Protein AF-A0A2V3I970-F1 (afdb_monomer_lite)

Foldseek 3Di:
DAFPVRDQQDQDDDPDPCVVCPCCVPCVPVPPVSSVRDPDDDDDDDPCSPVVSVVVQVVCCVVPVDGRNNHVVPPPPD

Structure (mmCIF, N/CA/C/O backbone):
data_AF-A0A2V3I970-F1
#
_entry.id   AF-A0A2V3I970-F1
#
loop_
_atom_site.group_PDB
_atom_site.id
_atom_site.type_symbol
_atom_site.label_atom_id
_atom_site.label_alt_id
_atom_site.label_comp_id
_atom_site.label_asym_id
_atom_site.label_entity_id
_atom_site.label_seq_id
_atom_site.pdbx_PDB_ins_code
_atom_site.Cartn_x
_atom_site.Cartn_y
_atom_site.Cartn_z
_atom_site.occupancy
_atom_site.B_iso_or_equiv
_atom_site.auth_seq_id
_atom_site.auth_comp_id
_atom_site.auth_asym_id
_atom_site.auth_atom_id
_atom_site.pdbx_PDB_model_num
ATOM 1 N N . PHE A 1 1 ? -2.567 0.853 -0.119 1.00 92.56 1 PHE A N 1
ATOM 2 C CA . PHE A 1 1 ? -1.759 0.286 -1.219 1.00 92.56 1 PHE A CA 1
ATOM 3 C C . PHE A 1 1 ? -2.065 -1.186 -1.274 1.00 92.56 1 PHE A C 1
ATOM 5 O O . PHE A 1 1 ? -2.137 -1.804 -0.212 1.00 92.56 1 PHE A O 1
ATOM 12 N N . TYR A 1 2 ? -2.264 -1.711 -2.474 1.00 95.56 2 TYR A N 1
ATOM 13 C CA . TYR A 1 2 ? -2.720 -3.074 -2.682 1.00 95.56 2 TYR A CA 1
ATOM 14 C C . TYR A 1 2 ? -1.754 -3.841 -3.576 1.00 95.56 2 TYR A C 1
ATOM 16 O O . TYR A 1 2 ? -1.126 -3.260 -4.470 1.00 95.56 2 TYR A O 1
ATOM 24 N N . ASP A 1 3 ? -1.650 -5.142 -3.328 1.00 95.38 3 ASP A N 1
ATOM 25 C CA . ASP A 1 3 ? -0.945 -6.061 -4.211 1.00 95.38 3 ASP A CA 1
ATOM 26 C C . ASP A 1 3 ? -1.844 -6.583 -5.345 1.00 95.38 3 ASP A C 1
ATOM 28 O O . ASP A 1 3 ? -3.017 -6.219 -5.479 1.00 95.38 3 ASP A O 1
ATOM 32 N N . LYS A 1 4 ? -1.288 -7.465 -6.182 1.00 95.94 4 LYS A N 1
ATOM 33 C CA . LYS A 1 4 ? -2.008 -8.110 -7.292 1.00 95.94 4 LYS A CA 1
ATOM 34 C C . LYS A 1 4 ? -3.232 -8.928 -6.864 1.00 95.94 4 LYS A C 1
ATOM 36 O O . LYS A 1 4 ? -4.114 -9.153 -7.688 1.00 95.94 4 LYS A O 1
ATOM 41 N N . ASN A 1 5 ? -3.292 -9.360 -5.605 1.00 96.06 5 ASN A N 1
ATOM 42 C CA . ASN A 1 5 ? -4.415 -10.103 -5.039 1.00 96.06 5 ASN A CA 1
ATOM 43 C C . ASN A 1 5 ? -5.478 -9.171 -4.440 1.00 96.06 5 ASN A C 1
ATOM 45 O O . ASN A 1 5 ? -6.480 -9.652 -3.918 1.00 96.06 5 ASN A O 1
ATOM 49 N N . LYS A 1 6 ? -5.288 -7.847 -4.548 1.00 94.50 6 LYS A N 1
ATOM 50 C CA . LYS A 1 6 ? -6.107 -6.806 -3.914 1.00 94.50 6 LYS A CA 1
ATOM 51 C C . LYS A 1 6 ? -6.028 -6.828 -2.384 1.00 94.50 6 LYS A C 1
ATOM 53 O O . LYS A 1 6 ? -6.902 -6.270 -1.727 1.00 94.50 6 LYS A O 1
ATOM 58 N N . GLU A 1 7 ? -4.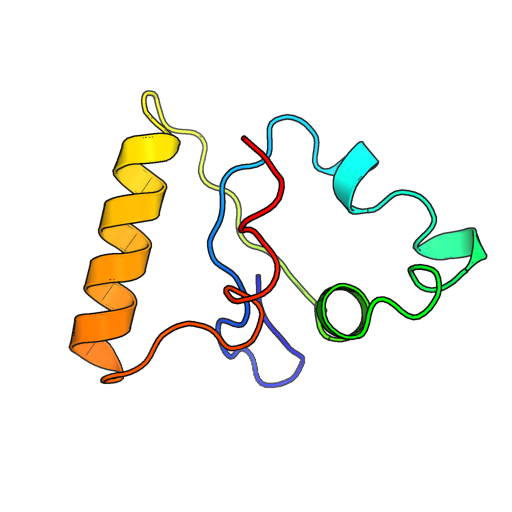980 -7.416 -1.810 1.00 95.62 7 GLU A N 1
ATOM 59 C CA . GLU A 1 7 ? -4.748 -7.358 -0.368 1.00 95.62 7 GLU A CA 1
ATOM 60 C C . GLU A 1 7 ? -4.088 -6.032 0.011 1.00 95.62 7 GLU A C 1
ATOM 62 O O . GLU A 1 7 ? -3.192 -5.546 -0.683 1.00 95.62 7 GLU A O 1
ATOM 67 N N . VAL A 1 8 ? -4.510 -5.437 1.131 1.00 96.00 8 VAL A N 1
ATOM 68 C CA . VAL A 1 8 ? -3.864 -4.233 1.667 1.00 96.00 8 VAL A CA 1
ATOM 69 C C . VAL A 1 8 ? -2.466 -4.603 2.162 1.00 96.00 8 VAL A C 1
ATOM 71 O O . VAL A 1 8 ? -2.302 -5.336 3.136 1.00 96.00 8 VAL A O 1
ATOM 74 N N . ILE A 1 9 ? -1.441 -4.048 1.517 1.00 94.62 9 ILE A N 1
ATOM 75 C CA . ILE A 1 9 ? -0.037 -4.277 1.886 1.00 94.62 9 ILE A CA 1
ATOM 76 C C . ILE A 1 9 ? 0.585 -3.097 2.629 1.00 94.62 9 ILE A C 1
ATOM 78 O O . ILE A 1 9 ? 1.521 -3.299 3.396 1.00 94.62 9 ILE A O 1
ATOM 82 N N . PHE A 1 10 ? 0.062 -1.880 2.455 1.00 93.81 10 PHE A N 1
ATOM 83 C CA . PHE A 1 10 ? 0.544 -0.688 3.155 1.00 93.81 10 PHE A CA 1
ATOM 84 C C . PHE A 1 10 ? -0.567 0.358 3.325 1.00 93.81 10 PHE A C 1
ATOM 86 O O . PHE A 1 10 ? -1.295 0.665 2.371 1.00 93.81 10 PHE A O 1
ATOM 93 N N . ILE A 1 11 ? -0.650 0.926 4.530 1.00 93.38 11 ILE A N 1
ATOM 94 C CA . ILE A 1 11 ? -1.504 2.059 4.906 1.00 93.38 11 ILE A CA 1
ATOM 95 C C . ILE A 1 11 ? -0.566 3.156 5.403 1.00 93.38 11 ILE A C 1
ATOM 97 O O . ILE A 1 11 ? 0.232 2.920 6.307 1.00 93.38 11 ILE A O 1
ATOM 101 N N . GLY A 1 12 ? -0.640 4.341 4.808 1.00 89.44 12 GLY A N 1
ATOM 102 C CA . GLY A 1 12 ? 0.211 5.455 5.202 1.00 89.44 12 GLY A CA 1
ATOM 103 C C . GLY A 1 12 ? -0.211 6.758 4.553 1.00 89.44 12 GLY A C 1
ATOM 104 O O . GLY A 1 12 ? -0.920 6.761 3.543 1.00 89.44 12 GLY A O 1
ATOM 105 N N . GLU A 1 13 ? 0.247 7.860 5.131 1.00 86.44 13 GLU A N 1
ATOM 106 C CA . GLU A 1 13 ? 0.124 9.174 4.518 1.00 86.44 13 GLU A CA 1
ATOM 107 C C . GLU A 1 13 ? 1.231 9.413 3.483 1.00 86.44 13 GLU A C 1
ATOM 109 O O . GLU A 1 13 ? 2.294 8.790 3.491 1.00 86.44 13 GLU A O 1
ATOM 114 N N . SER A 1 14 ? 0.959 10.307 2.539 1.00 81.50 14 SER A N 1
ATOM 115 C CA . SER A 1 14 ? 1.949 10.774 1.578 1.00 81.50 14 SER A CA 1
ATOM 116 C C . SER A 1 14 ? 1.588 12.187 1.154 1.00 81.50 14 SER A C 1
ATOM 118 O O . SER A 1 14 ? 0.482 12.436 0.668 1.00 81.50 14 SER A O 1
ATOM 120 N N . GLN A 1 15 ? 2.530 13.110 1.333 1.00 79.12 15 GLN A N 1
ATOM 121 C CA . GLN A 1 15 ? 2.391 14.473 0.826 1.00 79.12 15 GLN A CA 1
ATOM 122 C C . GLN A 1 15 ? 2.601 14.516 -0.694 1.00 79.12 15 GLN A C 1
ATOM 124 O O . GLN A 1 15 ? 1.925 15.271 -1.391 1.00 79.12 15 GLN A O 1
ATOM 129 N N . ASN A 1 16 ? 3.470 13.643 -1.221 1.00 82.75 16 ASN A N 1
ATOM 130 C CA . ASN A 1 16 ? 3.808 13.577 -2.635 1.00 82.75 16 ASN A CA 1
ATOM 131 C C . ASN A 1 16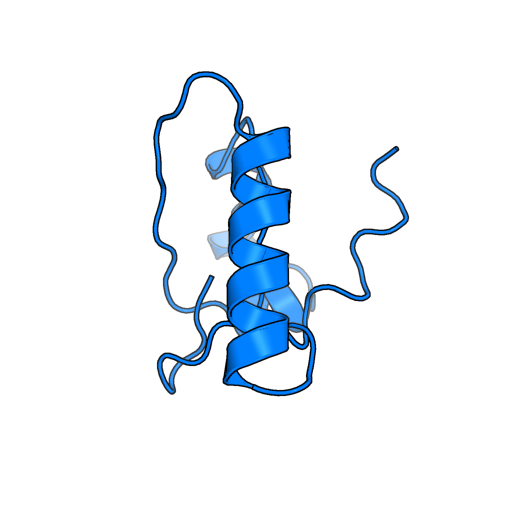 ? 3.869 12.126 -3.152 1.00 82.75 16 ASN A C 1
ATOM 133 O O . ASN A 1 16 ? 4.822 11.384 -2.907 1.00 82.75 16 ASN A O 1
ATOM 137 N N . LEU A 1 17 ? 2.852 11.727 -3.925 1.00 83.12 17 LEU A N 1
ATOM 138 C CA . LEU A 1 17 ? 2.839 10.414 -4.576 1.00 83.12 17 LEU A CA 1
ATOM 139 C C . LEU A 1 17 ? 3.874 10.312 -5.699 1.00 83.12 17 LEU A C 1
ATOM 141 O O . LEU A 1 17 ? 4.436 9.241 -5.890 1.00 83.12 17 LEU A O 1
ATOM 145 N N . GLN A 1 18 ? 4.159 11.400 -6.418 1.00 84.69 18 GLN A N 1
ATOM 146 C CA . GLN A 1 18 ? 5.165 11.388 -7.480 1.00 84.69 18 GLN A CA 1
ATOM 147 C C . GLN A 1 18 ? 6.546 11.046 -6.921 1.00 84.69 18 GLN A C 1
ATOM 149 O O . GLN A 1 18 ? 7.267 10.256 -7.515 1.00 84.69 18 GLN A O 1
ATOM 154 N N . GLU A 1 19 ? 6.884 11.581 -5.750 1.00 82.75 19 GLU A N 1
ATOM 155 C CA . GLU A 1 19 ? 8.116 11.233 -5.045 1.00 82.75 19 GLU A CA 1
ATOM 156 C C . GLU A 1 19 ? 8.119 9.763 -4.609 1.00 82.75 19 GLU A C 1
ATOM 158 O O . GLU A 1 19 ? 9.086 9.042 -4.853 1.00 82.75 19 GLU A O 1
ATOM 163 N N . ARG A 1 20 ? 7.015 9.270 -4.031 1.00 80.31 20 ARG A N 1
ATOM 164 C CA . ARG A 1 20 ? 6.909 7.865 -3.603 1.00 80.31 20 ARG A CA 1
ATOM 165 C C . ARG A 1 20 ? 7.089 6.886 -4.765 1.00 80.31 20 ARG A C 1
ATOM 167 O O . ARG A 1 20 ? 7.695 5.829 -4.579 1.00 80.31 20 ARG A O 1
ATOM 174 N N . PHE A 1 21 ? 6.566 7.262 -5.929 1.00 84.44 21 PHE A N 1
ATOM 175 C CA . PHE A 1 21 ? 6.653 6.512 -7.177 1.00 84.44 21 PHE A CA 1
ATOM 176 C C . PHE A 1 21 ? 7.835 6.920 -8.064 1.00 84.44 21 PHE A C 1
ATOM 178 O O . PHE A 1 21 ? 7.957 6.439 -9.193 1.00 84.44 21 PHE A O 1
ATOM 185 N N . SER A 1 22 ? 8.726 7.776 -7.556 1.00 82.88 22 SER A N 1
ATOM 186 C CA . SER A 1 22 ? 9.946 8.131 -8.266 1.00 82.88 22 SER A CA 1
ATOM 187 C C . SER A 1 22 ? 10.760 6.873 -8.545 1.00 82.88 22 SER A C 1
ATOM 189 O O . SER A 1 22 ? 10.746 5.912 -7.770 1.00 82.88 22 SER A O 1
ATOM 191 N N . LYS A 1 23 ? 11.441 6.877 -9.693 1.00 78.75 23 LYS A N 1
ATOM 192 C CA . LYS A 1 23 ? 12.275 5.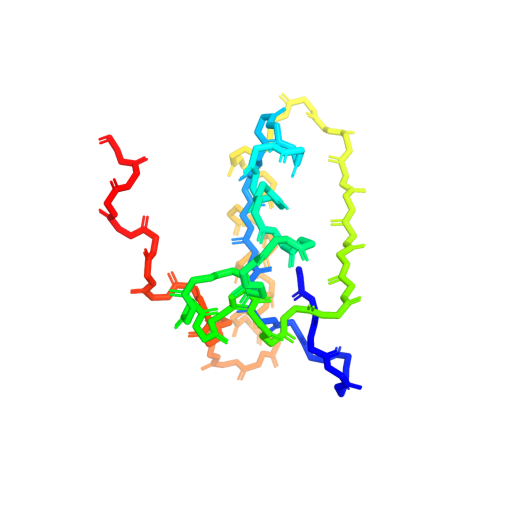771 -10.174 1.00 78.75 23 LYS A CA 1
ATOM 193 C C . LYS A 1 23 ? 11.534 4.468 -10.501 1.00 78.75 23 LYS A C 1
ATOM 195 O O . LYS A 1 23 ? 12.175 3.509 -10.907 1.00 78.75 23 LYS A O 1
ATOM 200 N N . TYR A 1 24 ? 10.203 4.414 -10.393 1.00 83.75 24 TYR A N 1
ATOM 201 C CA . TYR A 1 24 ? 9.442 3.235 -10.821 1.00 83.75 24 TYR A CA 1
ATOM 202 C C . TYR A 1 24 ? 9.744 2.859 -12.279 1.00 83.75 24 TYR A C 1
ATOM 204 O O . TYR A 1 24 ? 10.062 1.713 -12.570 1.00 83.75 24 TYR A O 1
ATOM 212 N N . VAL A 1 25 ? 9.695 3.845 -13.182 1.00 82.25 25 VAL A N 1
ATOM 213 C CA . VAL A 1 25 ? 9.913 3.631 -14.622 1.00 82.25 25 VAL A CA 1
ATOM 214 C C . VAL A 1 25 ? 11.363 3.255 -14.928 1.00 82.25 25 VAL A C 1
ATOM 216 O O . VAL A 1 25 ? 11.604 2.420 -15.793 1.00 82.25 25 VAL A O 1
ATOM 219 N N . ASP A 1 26 ? 12.317 3.856 -14.216 1.00 86.38 26 ASP A N 1
ATOM 220 C CA . ASP A 1 26 ? 13.740 3.730 -14.541 1.00 86.38 26 ASP A CA 1
ATOM 221 C C . ASP A 1 26 ? 14.374 2.463 -13.957 1.00 86.38 26 ASP A C 1
ATOM 223 O O . ASP A 1 26 ? 15.274 1.882 -14.561 1.00 86.38 26 ASP A O 1
ATOM 227 N N . THR A 1 27 ? 13.940 2.042 -12.766 1.00 86.81 27 THR A N 1
ATOM 228 C CA . THR A 1 27 ? 14.633 1.005 -11.987 1.00 86.81 27 THR A CA 1
ATOM 229 C C . THR A 1 27 ? 13.706 -0.031 -11.363 1.00 86.81 27 THR A C 1
ATOM 231 O O . THR A 1 27 ? 14.182 -0.849 -10.576 1.00 86.81 27 THR A O 1
ATOM 234 N N . ASP A 1 28 ? 12.401 0.013 -11.655 1.00 85.12 28 ASP A N 1
ATOM 235 C CA . ASP A 1 28 ? 11.388 -0.804 -10.973 1.00 85.12 28 ASP A CA 1
ATOM 236 C C . ASP A 1 28 ? 11.541 -0.719 -9.443 1.00 85.12 28 ASP A C 1
ATOM 238 O O . ASP A 1 28 ? 11.639 -1.715 -8.728 1.00 85.12 28 ASP A O 1
ATOM 242 N N . PHE A 1 29 ? 11.644 0.518 -8.944 1.00 86.44 29 PHE A N 1
ATOM 243 C CA . PHE A 1 29 ? 11.852 0.847 -7.530 1.00 86.44 29 PHE A CA 1
ATOM 244 C C . PHE A 1 29 ? 13.168 0.379 -6.896 1.00 86.44 29 PHE A C 1
ATOM 246 O O . PHE A 1 29 ? 13.206 0.179 -5.684 1.00 86.44 29 PHE A O 1
ATOM 253 N N . GLU A 1 30 ? 14.256 0.236 -7.654 1.00 85.31 30 GLU A N 1
ATOM 254 C CA . GLU A 1 30 ? 15.593 -0.059 -7.102 1.00 85.31 30 GLU A CA 1
ATOM 255 C C . GLU A 1 30 ? 15.602 -1.263 -6.134 1.00 85.31 30 GLU A C 1
ATOM 257 O O . GLU A 1 30 ? 16.291 -1.241 -5.115 1.00 85.31 30 GLU A O 1
ATOM 262 N N . TYR A 1 31 ? 14.833 -2.315 -6.437 1.00 82.56 31 TYR A N 1
ATOM 263 C CA . TYR A 1 31 ? 14.693 -3.520 -5.601 1.00 82.56 31 TYR A CA 1
ATOM 264 C C . TYR A 1 31 ? 13.978 -3.321 -4.248 1.00 82.56 31 TYR A C 1
ATOM 266 O O . TYR A 1 31 ? 14.061 -4.186 -3.371 1.00 82.56 31 TYR A O 1
ATOM 274 N N . ASP A 1 32 ? 13.219 -2.235 -4.059 1.00 88.25 32 ASP A N 1
ATOM 275 C CA . ASP A 1 32 ? 12.279 -2.114 -2.940 1.00 88.25 32 ASP A CA 1
ATOM 276 C C . ASP A 1 32 ? 11.109 -3.088 -3.144 1.00 88.25 32 ASP A C 1
ATOM 278 O O . ASP A 1 32 ? 10.112 -2.795 -3.812 1.00 88.25 32 ASP A O 1
ATOM 282 N N . ALA A 1 33 ? 11.230 -4.268 -2.535 1.00 89.12 33 ALA A N 1
ATOM 283 C CA . ALA A 1 33 ? 10.265 -5.354 -2.669 1.00 89.12 33 ALA A CA 1
ATOM 284 C C . ALA A 1 33 ? 8.829 -4.949 -2.288 1.00 89.12 33 ALA A C 1
ATOM 286 O O . ALA A 1 33 ? 7.868 -5.540 -2.782 1.00 89.12 33 ALA A O 1
ATOM 287 N N . CYS A 1 34 ? 8.648 -3.966 -1.404 1.00 89.44 34 CYS A N 1
ATOM 288 C CA . CYS A 1 34 ? 7.326 -3.512 -0.987 1.00 89.44 34 CYS A CA 1
ATOM 289 C C . CYS A 1 34 ? 6.700 -2.539 -1.983 1.00 89.44 34 CYS A C 1
ATOM 291 O O . CYS A 1 34 ? 5.492 -2.608 -2.239 1.00 89.44 34 CYS A O 1
ATOM 293 N N . LYS A 1 35 ? 7.508 -1.681 -2.605 1.00 88.75 35 LYS A N 1
ATOM 294 C CA . LYS A 1 35 ? 7.050 -0.868 -3.733 1.00 88.75 35 LYS A CA 1
ATOM 295 C C . LYS A 1 35 ? 6.771 -1.726 -4.965 1.00 88.75 35 LYS A C 1
ATOM 297 O O . LYS A 1 35 ? 5.695 -1.589 -5.531 1.00 88.75 35 LYS A O 1
ATOM 302 N N . 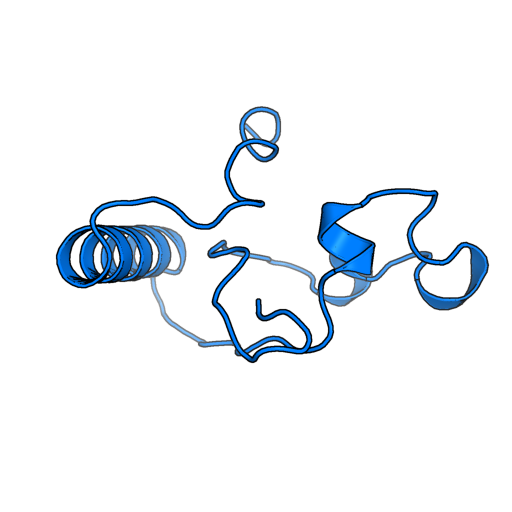GLN A 1 36 ? 7.637 -2.684 -5.295 1.00 90.38 36 GLN A N 1
ATOM 303 C CA . GLN A 1 36 ? 7.435 -3.618 -6.415 1.00 90.38 36 GLN A CA 1
ATOM 304 C C . GLN A 1 36 ? 6.163 -4.469 -6.274 1.00 90.38 36 GLN A C 1
ATOM 306 O O . GLN A 1 36 ? 5.512 -4.801 -7.260 1.00 90.38 36 GLN A O 1
ATOM 311 N N . LYS A 1 37 ? 5.756 -4.802 -5.041 1.00 92.25 37 LYS A N 1
ATOM 312 C CA . LYS A 1 37 ? 4.479 -5.489 -4.780 1.00 92.25 37 LYS A CA 1
ATOM 313 C C . LYS A 1 37 ? 3.250 -4.608 -5.003 1.00 92.25 37 LYS A C 1
ATOM 315 O O . LYS A 1 37 ? 2.154 -5.147 -5.140 1.00 92.25 37 LYS A O 1
ATOM 320 N N . THR A 1 38 ? 3.398 -3.285 -5.003 1.00 91.12 38 THR A N 1
ATOM 321 C CA . THR A 1 38 ? 2.276 -2.360 -5.177 1.00 91.12 38 THR A CA 1
ATOM 322 C C . THR A 1 38 ? 1.828 -2.358 -6.631 1.00 91.12 38 THR A C 1
ATOM 324 O O . THR A 1 38 ? 2.567 -1.926 -7.507 1.00 91.12 38 THR A O 1
ATOM 327 N N . VAL A 1 39 ? 0.576 -2.741 -6.877 1.00 92.56 39 VAL A N 1
ATOM 328 C CA . VAL A 1 39 ? -0.040 -2.637 -8.214 1.00 92.56 39 VAL A CA 1
ATOM 329 C C . VAL A 1 39 ? -1.088 -1.533 -8.287 1.00 92.56 39 VAL A C 1
ATOM 331 O O . VAL A 1 39 ? -1.404 -1.038 -9.365 1.00 92.56 39 VAL A O 1
ATOM 334 N N . SER A 1 40 ? -1.660 -1.150 -7.143 1.00 92.75 40 SER A N 1
ATOM 335 C CA . SER A 1 40 ? -2.650 -0.083 -7.066 1.00 92.75 40 SER A CA 1
ATOM 336 C C . SER A 1 40 ? -2.645 0.598 -5.701 1.00 92.75 40 SER A C 1
ATOM 338 O O . SER A 1 40 ? -2.142 0.087 -4.692 1.00 92.75 40 SER A O 1
ATOM 340 N N . TYR A 1 41 ? -3.215 1.796 -5.659 1.00 91.38 41 TYR A N 1
ATOM 341 C CA . TYR A 1 41 ? -3.418 2.547 -4.433 1.00 91.38 41 TYR A CA 1
ATOM 342 C C . TYR A 1 41 ? -4.780 3.238 -4.464 1.00 91.38 41 TYR A C 1
ATOM 344 O O . TYR A 1 41 ? -5.327 3.532 -5.523 1.00 91.38 41 TYR A O 1
ATOM 352 N N . GLN A 1 42 ? -5.303 3.506 -3.274 1.00 92.88 42 GLN A N 1
ATOM 353 C CA . GLN A 1 42 ? -6.465 4.353 -3.053 1.00 92.88 42 GLN A CA 1
ATOM 354 C C . GLN A 1 42 ? -6.001 5.553 -2.236 1.00 92.88 42 GLN A C 1
ATOM 356 O O . GLN A 1 42 ? -5.163 5.400 -1.343 1.00 92.88 42 GLN A O 1
ATOM 361 N N . ARG A 1 43 ? -6.516 6.738 -2.5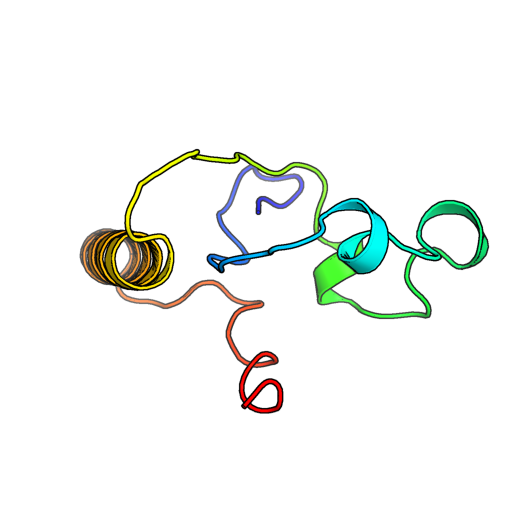66 1.00 91.25 43 ARG A N 1
ATOM 362 C CA . ARG A 1 43 ? -6.195 7.990 -1.881 1.00 91.25 43 ARG A CA 1
ATOM 363 C C . ARG A 1 43 ? -7.468 8.609 -1.325 1.00 91.25 43 ARG A C 1
ATOM 365 O O . ARG A 1 43 ? -8.476 8.664 -2.022 1.00 91.25 43 ARG A O 1
ATOM 372 N N . GLU A 1 44 ? -7.378 9.113 -0.102 1.00 93.19 44 GLU A N 1
ATOM 373 C CA . GLU A 1 44 ? -8.402 9.942 0.526 1.00 93.19 44 GLU A CA 1
ATOM 374 C C . GLU A 1 44 ? -7.824 11.343 0.768 1.00 93.19 44 GLU A C 1
ATOM 376 O O . GLU A 1 44 ? -6.659 11.482 1.150 1.00 93.19 44 GLU A O 1
ATOM 381 N N . PHE A 1 45 ? -8.623 12.380 0.517 1.00 91.38 45 PHE A N 1
ATOM 382 C CA . PHE A 1 45 ? -8.285 13.762 0.851 1.00 91.38 45 PHE A CA 1
ATOM 383 C C . PHE A 1 45 ? -9.091 14.149 2.087 1.00 91.38 45 PHE A C 1
ATOM 385 O O . PHE A 1 45 ? -10.305 14.314 2.008 1.00 91.38 45 PHE A O 1
ATOM 392 N N . VAL A 1 46 ? -8.416 14.231 3.229 1.00 94.00 46 VAL A N 1
ATOM 393 C CA . VAL A 1 46 ? -9.026 14.467 4.542 1.00 94.00 46 VAL A CA 1
ATOM 394 C C . VAL A 1 46 ? -8.244 15.538 5.294 1.00 94.00 46 VAL A C 1
ATOM 396 O O . VAL A 1 46 ? -7.052 15.715 5.046 1.00 94.00 46 VAL A O 1
ATOM 399 N N . GLU A 1 47 ? -8.900 16.230 6.225 1.00 94.75 47 GLU A N 1
ATOM 400 C CA . GLU A 1 47 ? -8.282 17.313 7.005 1.00 94.75 47 GLU A CA 1
ATOM 401 C C . GLU A 1 47 ? -7.140 16.826 7.906 1.00 94.75 47 GLU A C 1
ATOM 403 O O . GLU A 1 47 ? -6.131 17.513 8.043 1.00 94.75 47 GLU A O 1
ATOM 408 N N . ASN A 1 48 ? -7.2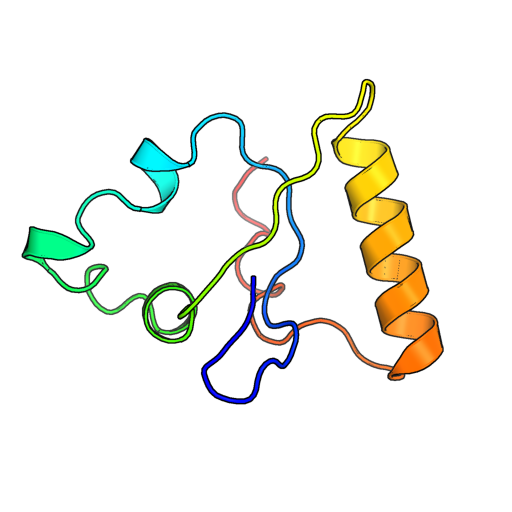65 15.622 8.481 1.00 93.94 48 ASN A N 1
ATOM 409 C CA . ASN A 1 48 ? -6.259 15.034 9.369 1.00 93.94 48 ASN A CA 1
ATOM 410 C C . ASN A 1 48 ? -5.782 13.651 8.868 1.00 93.94 48 ASN A C 1
ATOM 412 O O . ASN A 1 48 ? -6.238 12.616 9.368 1.00 93.94 48 ASN A O 1
ATOM 416 N N . PRO A 1 49 ? -4.860 13.596 7.881 1.00 91.38 49 PRO A N 1
ATOM 417 C CA . PRO A 1 49 ? -4.363 12.342 7.306 1.00 91.38 49 PRO A CA 1
ATOM 418 C C . PRO A 1 49 ? -3.737 11.400 8.336 1.00 91.38 49 PRO A C 1
ATOM 420 O O . PRO A 1 49 ? -3.933 10.187 8.262 1.00 91.38 49 PRO A O 1
ATOM 423 N N . LYS A 1 50 ? -3.048 11.955 9.338 1.00 90.62 50 LYS A N 1
ATOM 424 C CA . LYS A 1 50 ? -2.396 11.188 10.401 1.00 90.62 50 LYS A CA 1
ATOM 425 C C . LYS A 1 50 ? -3.401 10.448 11.275 1.00 90.62 50 LYS A C 1
ATOM 427 O O . LYS A 1 50 ? -3.186 9.286 11.615 1.00 90.62 50 LYS A O 1
ATOM 432 N N . GLU A 1 51 ? -4.491 11.106 11.655 1.00 94.31 51 GLU A N 1
ATOM 433 C CA . GLU A 1 51 ? -5.570 10.470 12.415 1.00 94.31 51 GLU A CA 1
ATOM 434 C C . GLU A 1 51 ? -6.317 9.442 11.566 1.00 94.31 51 GLU A C 1
ATOM 436 O O . GLU A 1 51 ? -6.526 8.315 12.014 1.00 94.31 51 GLU A O 1
ATOM 441 N N . ARG A 1 52 ? -6.611 9.771 10.304 1.00 94.81 52 ARG A N 1
ATOM 442 C CA . ARG A 1 52 ? -7.259 8.836 9.382 1.00 94.81 52 ARG A CA 1
ATOM 443 C C . ARG A 1 52 ? -6.423 7.578 9.137 1.00 94.81 52 ARG A C 1
ATOM 445 O O . ARG A 1 52 ? -6.960 6.476 9.126 1.00 94.81 52 ARG A O 1
ATOM 452 N N . MET A 1 53 ? -5.106 7.721 8.999 1.00 93.19 53 MET A N 1
ATOM 453 C CA . MET A 1 53 ? -4.176 6.597 8.884 1.00 93.19 53 MET A CA 1
ATOM 454 C C . MET A 1 53 ? -4.247 5.676 10.110 1.00 93.19 53 MET A C 1
ATOM 456 O O . MET A 1 53 ? -4.240 4.456 9.949 1.00 93.19 53 MET A O 1
ATOM 460 N N . LYS A 1 54 ? -4.327 6.239 11.325 1.00 93.94 54 LYS A N 1
ATOM 461 C CA . LYS A 1 54 ? -4.461 5.451 12.561 1.00 93.94 54 LYS A CA 1
ATOM 462 C C . LYS A 1 54 ? -5.770 4.666 12.590 1.00 93.94 54 LYS A C 1
ATOM 464 O O . LYS A 1 54 ? -5.720 3.477 12.880 1.00 93.94 54 LYS A O 1
ATOM 469 N N . GLN A 1 55 ? -6.888 5.302 12.232 1.00 96.69 55 GLN A N 1
ATOM 470 C CA . GLN A 1 55 ? -8.200 4.645 12.151 1.00 96.69 55 GLN A CA 1
ATOM 471 C C . GLN A 1 55 ? -8.174 3.473 11.165 1.00 96.69 55 GLN A C 1
ATOM 473 O O . GLN A 1 55 ? -8.480 2.350 11.539 1.00 96.69 55 GLN A O 1
ATOM 478 N N . LEU A 1 56 ? -7.692 3.701 9.938 1.00 96.12 56 LEU A N 1
ATOM 479 C CA . LEU A 1 56 ? -7.592 2.652 8.917 1.00 96.12 56 LEU A CA 1
ATOM 480 C C . LEU A 1 56 ? -6.711 1.477 9.360 1.00 96.12 56 LEU A C 1
ATOM 482 O O . LEU A 1 56 ? -6.992 0.325 9.035 1.00 96.12 56 LEU A O 1
ATOM 486 N N . LEU A 1 57 ? -5.627 1.757 10.088 1.00 94.94 57 LEU A N 1
ATOM 487 C CA . LEU A 1 57 ? -4.766 0.709 10.625 1.00 94.94 57 LEU A CA 1
ATOM 488 C C . LEU A 1 57 ? -5.455 -0.094 11.733 1.00 94.94 57 LEU A C 1
ATOM 490 O O . LEU A 1 57 ? -5.263 -1.306 11.813 1.00 94.94 57 LEU A O 1
ATOM 494 N N . GLU A 1 58 ? -6.197 0.573 12.611 1.00 96.62 58 GLU A N 1
ATOM 495 C CA . GLU A 1 58 ? -6.954 -0.069 13.682 1.00 96.62 58 GLU A CA 1
ATOM 496 C C . GLU A 1 58 ? -8.075 -0.945 13.119 1.00 96.62 58 GLU A C 1
ATOM 498 O O . GLU A 1 58 ? -8.152 -2.120 13.475 1.00 96.62 58 GLU A O 1
ATOM 503 N N . ASP A 1 59 ? -8.845 -0.432 12.159 1.00 97.38 59 ASP A N 1
ATOM 504 C CA . ASP A 1 59 ? -9.883 -1.182 11.448 1.00 97.38 59 ASP A CA 1
ATOM 505 C C . ASP A 1 59 ? -9.302 -2.446 10.796 1.00 97.38 59 ASP A C 1
ATOM 507 O O . ASP A 1 59 ? -9.795 -3.552 11.018 1.00 97.38 59 ASP A O 1
ATOM 511 N N . PHE A 1 60 ? -8.179 -2.312 10.078 1.00 96.12 60 PHE A N 1
ATOM 512 C CA . PHE A 1 60 ? -7.495 -3.446 9.453 1.00 96.12 60 PHE A CA 1
ATOM 513 C C . PHE A 1 60 ? -7.026 -4.489 10.481 1.00 96.12 60 PHE A C 1
ATOM 515 O O . PHE A 1 60 ? -7.170 -5.695 10.269 1.00 96.12 60 PHE A O 1
ATOM 522 N N . LYS A 1 61 ? -6.457 -4.042 11.610 1.00 95.88 61 LYS A N 1
ATOM 523 C CA . LYS A 1 61 ? -6.032 -4.940 12.695 1.00 95.88 61 LYS A CA 1
ATOM 524 C C . LYS A 1 61 ? -7.218 -5.689 13.294 1.00 95.88 61 LYS A C 1
ATOM 526 O O . LYS A 1 61 ? -7.089 -6.883 13.551 1.00 95.88 61 LYS A O 1
ATOM 531 N N . ASN A 1 62 ? -8.341 -5.009 13.499 1.00 97.94 62 ASN A N 1
ATOM 532 C CA . ASN A 1 62 ? -9.553 -5.602 14.056 1.00 97.94 62 ASN A CA 1
ATOM 533 C C . ASN A 1 62 ? -10.170 -6.633 13.101 1.00 97.94 62 ASN A C 1
ATOM 535 O O . ASN A 1 62 ? -10.608 -7.689 13.551 1.00 97.94 62 ASN A O 1
ATOM 539 N N . GLU A 1 63 ? -10.158 -6.365 11.794 1.00 97.75 63 GLU A N 1
ATOM 540 C CA . GLU A 1 63 ? -10.712 -7.268 10.780 1.00 97.75 63 GLU A CA 1
ATOM 541 C C . GLU A 1 63 ? -9.828 -8.500 10.531 1.00 97.75 63 GLU A C 1
ATOM 543 O O . GLU A 1 63 ? -10.331 -9.613 10.374 1.00 97.75 63 GLU A O 1
ATOM 548 N N . HIS A 1 64 ? -8.504 -8.329 10.505 1.00 95.31 64 HIS A N 1
ATOM 549 C CA . HIS A 1 64 ? -7.588 -9.375 10.036 1.00 95.31 64 HIS A CA 1
ATOM 550 C C . HIS A 1 64 ? -6.676 -9.968 11.116 1.00 95.31 64 HIS A C 1
ATOM 552 O O . HIS A 1 64 ? -5.951 -10.925 10.835 1.00 95.31 64 HIS A O 1
ATOM 558 N N . GLY A 1 65 ? -6.642 -9.396 12.323 1.00 95.69 65 GLY A N 1
ATOM 559 C CA . GLY A 1 65 ? -5.762 -9.834 13.413 1.00 95.69 65 GLY A CA 1
ATOM 560 C C . GLY A 1 65 ? -4.265 -9.641 13.135 1.00 95.69 65 GLY A C 1
ATOM 561 O O . GLY A 1 65 ? -3.428 -10.242 13.807 1.00 95.69 65 GLY A O 1
ATOM 562 N N . LYS A 1 66 ? -3.903 -8.836 12.129 1.00 93.50 66 LYS A N 1
ATOM 563 C CA . LYS A 1 66 ? -2.520 -8.577 11.692 1.00 93.50 66 LYS A CA 1
ATOM 564 C C . LYS A 1 66 ? -2.369 -7.147 11.173 1.00 93.50 66 LYS A C 1
ATOM 566 O O . LYS A 1 66 ? -3.355 -6.449 10.976 1.00 93.50 66 LYS A O 1
ATOM 571 N N . ILE A 1 67 ? -1.132 -6.718 10.923 1.00 92.75 67 ILE A N 1
ATOM 572 C CA . ILE A 1 67 ? -0.838 -5.455 10.223 1.00 92.75 67 ILE A CA 1
ATOM 573 C C . ILE A 1 67 ? -0.506 -5.708 8.747 1.00 92.75 67 ILE A C 1
ATOM 575 O O . ILE A 1 67 ? -0.101 -6.824 8.404 1.00 92.75 67 ILE A O 1
ATOM 579 N N . PRO A 1 68 ? -0.643 -4.699 7.866 1.00 94.00 68 PRO A N 1
ATOM 580 C CA . PRO A 1 68 ? -0.222 -4.823 6.476 1.00 94.00 68 PRO A CA 1
ATOM 581 C C . PRO A 1 68 ? 1.271 -5.172 6.367 1.00 94.00 68 PRO A C 1
ATOM 583 O O . PRO A 1 68 ? 2.112 -4.591 7.055 1.00 94.00 68 PRO A O 1
ATOM 586 N N . VAL A 1 69 ? 1.613 -6.116 5.487 1.00 92.44 69 VAL A N 1
ATOM 587 C CA . VAL A 1 69 ? 2.957 -6.729 5.429 1.00 92.44 69 VAL A CA 1
ATOM 588 C C . VAL A 1 69 ? 4.086 -5.732 5.148 1.00 92.44 69 VAL A C 1
ATOM 590 O O . VAL A 1 69 ? 5.188 -5.882 5.667 1.00 92.44 69 VAL A O 1
ATOM 593 N N . CYS A 1 70 ? 3.819 -4.686 4.368 1.00 90.62 70 CYS A N 1
ATOM 594 C CA . CYS A 1 70 ? 4.806 -3.671 4.009 1.00 90.62 70 CYS A CA 1
ATOM 595 C C . CYS A 1 70 ? 4.829 -2.478 4.969 1.00 90.62 70 CYS A C 1
ATOM 597 O O . CYS A 1 70 ? 5.500 -1.485 4.698 1.00 90.62 70 CYS A O 1
ATOM 599 N N . MET A 1 71 ? 4.117 -2.561 6.096 1.00 84.06 71 MET A N 1
ATOM 600 C CA . MET A 1 71 ? 4.100 -1.510 7.110 1.00 84.06 71 MET A CA 1
ATOM 601 C C . MET A 1 71 ? 5.364 -1.499 7.986 1.00 84.06 71 MET A C 1
ATOM 603 O O . MET A 1 71 ? 5.756 -0.437 8.457 1.00 84.06 71 MET A O 1
ATOM 607 N N . MET A 1 72 ? 6.051 -2.641 8.137 1.00 58.66 72 MET A N 1
ATOM 608 C CA . MET A 1 72 ? 7.227 -2.800 9.018 1.00 58.66 72 MET A CA 1
ATOM 609 C C . MET A 1 72 ? 8.527 -2.131 8.521 1.00 58.66 72 MET A C 1
ATOM 611 O O . MET A 1 72 ? 9.571 -2.300 9.140 1.00 58.66 72 MET A O 1
ATOM 615 N N . LEU A 1 73 ? 8.490 -1.371 7.420 1.00 52.19 73 LEU A N 1
ATOM 616 C CA . LEU A 1 73 ? 9.653 -0.661 6.858 1.00 52.19 73 LEU A CA 1
ATOM 617 C C . LEU A 1 73 ? 9.560 0.872 6.992 1.00 52.19 73 LEU A C 1
ATOM 619 O O . LEU A 1 73 ? 10.410 1.588 6.470 1.00 52.19 73 LEU A O 1
ATOM 623 N N . ALA A 1 74 ? 8.536 1.391 7.678 1.00 49.62 74 ALA A N 1
ATOM 624 C CA . ALA A 1 74 ? 8.268 2.829 7.787 1.00 49.62 74 ALA A CA 1
ATOM 625 C C . ALA A 1 74 ? 8.759 3.486 9.097 1.00 49.62 74 ALA A C 1
ATOM 627 O O . ALA A 1 74 ? 8.452 4.652 9.325 1.00 49.62 74 ALA A O 1
ATOM 628 N N . GLU A 1 75 ? 9.530 2.791 9.944 1.00 36.91 75 GLU A N 1
ATOM 629 C CA . GLU A 1 75 ? 10.033 3.350 11.218 1.00 36.91 75 GLU A CA 1
ATOM 630 C C . GLU A 1 75 ? 11.206 4.344 11.072 1.00 36.91 75 GLU A C 1
ATOM 632 O O . GLU A 1 75 ? 11.679 4.877 12.069 1.00 36.91 75 GLU A O 1
ATOM 637 N N . ASN A 1 76 ? 11.640 4.667 9.847 1.00 30.80 76 ASN A N 1
ATOM 638 C CA . ASN A 1 76 ? 12.732 5.624 9.597 1.00 30.80 76 ASN A CA 1
ATOM 639 C C . ASN A 1 76 ? 12.282 6.957 8.965 1.00 30.80 76 ASN A C 1
ATOM 641 O O . ASN A 1 76 ? 13.116 7.693 8.448 1.00 30.80 76 ASN A O 1
ATOM 645 N N . PHE A 1 77 ? 10.986 7.285 8.993 1.00 34.28 77 PHE A N 1
ATOM 646 C CA . PHE A 1 77 ? 10.466 8.569 8.490 1.00 34.28 77 PHE A CA 1
ATOM 647 C C . PHE A 1 77 ? 9.922 9.460 9.617 1.00 34.28 77 PHE A C 1
ATOM 649 O O . PHE A 1 77 ? 8.835 10.027 9.493 1.00 34.28 77 PHE A O 1
ATOM 656 N N . THR A 1 78 ? 10.676 9.558 10.717 1.00 35.03 78 THR A N 1
ATOM 657 C CA . THR A 1 78 ? 10.484 10.612 11.731 1.00 35.03 78 THR A CA 1
ATOM 658 C C . THR A 1 78 ? 11.572 11.659 11.595 1.00 35.03 78 THR A C 1
ATOM 660 O O . THR A 1 78 ? 12.734 11.247 11.385 1.00 35.03 78 THR A O 1
#

pLDDT: mean 86.4, std 14.93, range [30.8, 97.94]

Secondary structure (DSSP, 8-state):
-B-TT--B------S-HHHHTTTHHHHGGGG-HHHHT--B------S-HHHHHHHHHHHHHHHHSS--GGGGG-TT--

Sequence (78 aa):
FYDKNKEVIFIGESQNLQERFSKYVDTDFEYDACKQKTVSYQREFVENPKERMKQLLEDFKNEHGKIPVCMMLAENFT

Radius of gyration: 12.86 Å; chains: 1; bounding box: 26×27×29 Å